Protein AF-A0A249T2Y9-F1 (afdb_monomer_lite)

Sequence (60 aa):
MIFELAAQTRFKVLADLADTGKLAFGYHMPWPGFGRVVRKEKGFAWIPGFFPV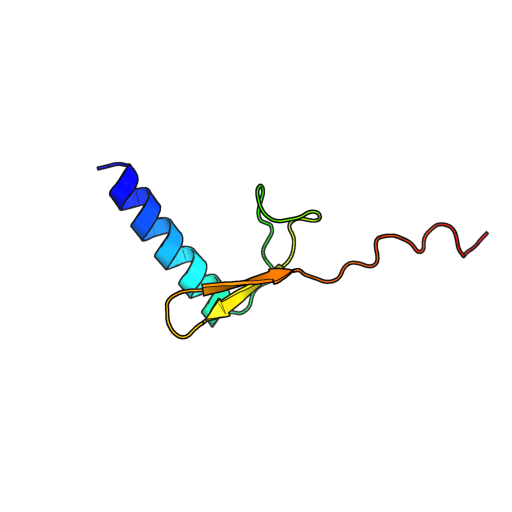FTVTDQL

Foldseek 3Di:
DVVVVVVVVVQVVLVVQQVVQDWDAAPPDPPVRIFGWHDDPPGIDTDHDDDPPDDPPVPD

Structure (mmCIF, N/CA/C/O backbone):
data_AF-A0A249T2Y9-F1
#
_entry.id   AF-A0A249T2Y9-F1
#
loop_
_atom_site.group_PDB
_atom_site.id
_atom_site.type_symbol
_atom_site.label_atom_id
_atom_site.label_alt_id
_atom_site.label_comp_id
_atom_site.label_asym_id
_atom_site.label_entity_id
_atom_site.label_seq_id
_atom_site.pdbx_PDB_ins_code
_atom_site.Cartn_x
_atom_site.Cartn_y
_atom_site.Cartn_z
_atom_site.occupancy
_atom_site.B_iso_or_equiv
_atom_site.auth_seq_id
_atom_site.auth_comp_id
_atom_site.auth_asym_id
_atom_site.auth_atom_id
_atom_site.pdbx_PDB_model_num
ATOM 1 N N . MET A 1 1 ? 11.489 8.317 18.262 1.00 69.81 1 MET A N 1
ATOM 2 C CA . MET A 1 1 ? 10.632 9.338 17.615 1.00 69.81 1 MET A CA 1
ATOM 3 C C . MET A 1 1 ? 10.516 9.143 16.096 1.00 69.81 1 MET A C 1
ATOM 5 O O . MET A 1 1 ? 9.392 9.065 15.630 1.00 69.81 1 MET A O 1
ATOM 9 N N . ILE A 1 2 ? 11.602 8.971 15.319 1.00 90.75 2 ILE A N 1
ATOM 10 C CA . ILE A 1 2 ? 11.499 8.802 13.846 1.00 90.75 2 ILE A CA 1
ATOM 11 C C . ILE A 1 2 ? 11.002 7.420 13.376 1.00 90.75 2 ILE A C 1
ATOM 13 O O . ILE A 1 2 ? 10.185 7.341 12.464 1.00 90.75 2 ILE A O 1
ATOM 17 N N . PHE A 1 3 ? 11.433 6.330 14.025 1.00 96.12 3 PHE A N 1
ATOM 18 C CA . PHE A 1 3 ? 10.981 4.975 13.672 1.00 96.12 3 PHE A CA 1
ATOM 19 C C . PHE A 1 3 ? 9.486 4.762 13.930 1.00 96.12 3 PHE A C 1
ATOM 21 O O . PHE A 1 3 ? 8.815 4.110 13.134 1.00 96.12 3 PHE A O 1
ATOM 28 N N . GLU A 1 4 ? 8.966 5.365 15.000 1.00 97.44 4 GLU A N 1
ATOM 29 C CA . GLU A 1 4 ? 7.540 5.333 15.328 1.00 97.44 4 GLU A CA 1
ATOM 30 C C . GLU A 1 4 ? 6.716 6.038 14.245 1.00 97.44 4 GLU A C 1
ATOM 32 O O . GLU A 1 4 ? 5.796 5.452 13.680 1.00 97.44 4 GLU A O 1
ATOM 37 N N . LEU A 1 5 ? 7.119 7.254 13.858 1.00 97.81 5 LEU A N 1
ATOM 38 C CA . LEU A 1 5 ? 6.467 7.993 12.778 1.00 97.81 5 LEU A CA 1
ATOM 39 C C . LEU A 1 5 ? 6.498 7.217 11.451 1.00 97.81 5 LEU A C 1
ATOM 41 O O . LEU A 1 5 ? 5.495 7.169 10.737 1.00 97.81 5 LEU A O 1
ATOM 45 N N . ALA A 1 6 ? 7.624 6.576 11.124 1.00 97.38 6 ALA A N 1
ATOM 46 C CA . ALA A 1 6 ? 7.746 5.750 9.926 1.00 97.38 6 ALA A CA 1
ATOM 47 C C . ALA A 1 6 ? 6.799 4.536 9.957 1.00 97.38 6 ALA A C 1
ATOM 49 O O . ALA A 1 6 ? 6.160 4.227 8.949 1.00 97.38 6 ALA A O 1
ATOM 50 N N . ALA A 1 7 ? 6.672 3.861 11.105 1.00 97.50 7 ALA A N 1
ATOM 51 C CA . ALA A 1 7 ? 5.761 2.731 11.275 1.00 97.50 7 ALA A CA 1
ATOM 52 C C . ALA A 1 7 ? 4.291 3.158 11.143 1.00 97.50 7 ALA A C 1
ATOM 54 O O . ALA A 1 7 ? 3.542 2.540 10.381 1.00 97.50 7 ALA A O 1
ATOM 55 N N . GLN A 1 8 ? 3.902 4.247 11.809 1.00 98.06 8 GLN A N 1
ATOM 56 C CA . GLN A 1 8 ? 2.547 4.802 11.751 1.00 98.06 8 GLN A CA 1
ATOM 57 C C . GLN A 1 8 ? 2.181 5.259 10.335 1.00 98.06 8 GLN A C 1
ATOM 59 O O . GLN A 1 8 ? 1.106 4.936 9.829 1.00 98.06 8 GLN A O 1
ATOM 64 N N . THR A 1 9 ? 3.104 5.949 9.660 1.00 98.19 9 THR A N 1
ATOM 65 C CA . THR A 1 9 ? 2.910 6.406 8.278 1.00 98.19 9 THR A CA 1
ATOM 66 C C . THR A 1 9 ? 2.743 5.221 7.334 1.00 98.19 9 THR A C 1
ATOM 68 O O . THR A 1 9 ? 1.797 5.195 6.548 1.00 98.19 9 THR A O 1
ATOM 71 N N . ARG A 1 10 ? 3.606 4.199 7.443 1.00 97.50 10 ARG A N 1
ATOM 72 C CA . ARG A 1 10 ? 3.506 2.979 6.632 1.00 97.50 10 ARG A CA 1
ATOM 73 C C . ARG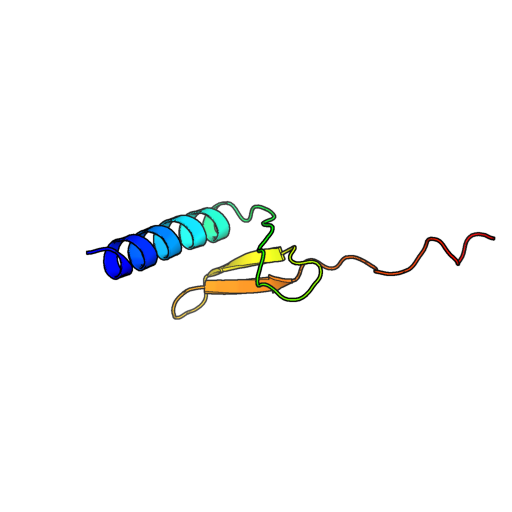 A 1 10 ? 2.166 2.283 6.839 1.00 97.50 10 ARG A C 1
ATOM 75 O O . ARG A 1 10 ? 1.535 1.904 5.859 1.00 97.50 10 ARG A O 1
ATOM 82 N N . PHE A 1 11 ? 1.715 2.137 8.083 1.00 97.81 11 PHE A N 1
ATOM 83 C CA . PHE A 1 11 ? 0.426 1.510 8.365 1.00 97.81 11 PHE A CA 1
ATOM 84 C C . PHE A 1 11 ? -0.736 2.301 7.752 1.00 97.81 11 PHE A C 1
ATOM 86 O O . PHE A 1 11 ? -1.573 1.715 7.071 1.00 97.81 11 PHE A O 1
ATOM 93 N N . LYS A 1 12 ? -0.751 3.629 7.924 1.00 98.31 12 LYS A N 1
ATOM 94 C CA . LYS A 1 12 ? -1.785 4.507 7.357 1.00 98.31 12 LYS A CA 1
ATOM 95 C C . LYS A 1 12 ? -1.847 4.414 5.829 1.00 98.31 12 LYS A C 1
ATOM 97 O O . LYS A 1 12 ? -2.932 4.270 5.277 1.00 98.31 12 LYS A O 1
ATOM 102 N N . VAL A 1 13 ? -0.699 4.477 5.154 1.00 98.25 13 VAL A N 1
ATOM 103 C CA . VAL A 1 13 ? -0.628 4.415 3.684 1.00 98.25 13 VAL A CA 1
ATOM 104 C C . VAL A 1 13 ? -1.040 3.037 3.166 1.00 98.25 13 VAL A C 1
ATOM 106 O O . VAL A 1 13 ? -1.821 2.952 2.225 1.00 98.25 13 VAL A O 1
ATOM 109 N N . LEU A 1 14 ? -0.560 1.949 3.780 1.00 98.25 14 LEU A N 1
ATOM 110 C CA . LEU A 1 14 ? -0.936 0.596 3.361 1.00 98.25 14 LEU A CA 1
ATOM 111 C C . LEU A 1 14 ? -2.425 0.311 3.597 1.00 98.25 14 LEU A C 1
ATOM 113 O O . LEU A 1 14 ? -3.035 -0.368 2.776 1.00 98.25 14 LEU A O 1
ATOM 117 N N . ALA A 1 15 ? -3.012 0.856 4.667 1.00 98.38 15 ALA A N 1
ATOM 118 C CA . ALA A 1 15 ? -4.449 0.780 4.908 1.00 98.38 15 ALA A CA 1
ATOM 119 C C . ALA A 1 15 ? -5.247 1.498 3.809 1.00 98.38 15 ALA A C 1
ATOM 121 O O . ALA A 1 15 ? -6.115 0.874 3.208 1.00 98.38 15 ALA A O 1
ATOM 122 N N . ASP A 1 16 ? -4.903 2.749 3.479 1.00 98.56 16 ASP A N 1
ATOM 123 C CA . ASP A 1 16 ? -5.575 3.498 2.403 1.00 98.56 16 ASP A CA 1
ATOM 124 C C . ASP A 1 16 ? -5.457 2.788 1.046 1.00 98.56 16 ASP A C 1
ATOM 126 O O . ASP A 1 16 ? -6.440 2.647 0.318 1.00 98.56 16 ASP A O 1
ATOM 130 N N . LEU A 1 17 ? -4.270 2.272 0.709 1.00 98.38 17 LEU A N 1
ATOM 131 C CA . LEU A 1 17 ? -4.063 1.524 -0.532 1.00 98.38 17 LEU A CA 1
ATOM 132 C C . LEU A 1 17 ? -4.859 0.214 -0.567 1.00 98.38 17 LEU A C 1
ATOM 134 O O . LEU A 1 17 ? -5.363 -0.147 -1.627 1.00 98.38 17 LEU A O 1
ATOM 138 N N . ALA A 1 18 ? -4.989 -0.479 0.567 1.00 98.38 18 ALA A N 1
ATOM 139 C CA . ALA A 1 18 ? -5.775 -1.706 0.660 1.00 98.38 18 ALA A CA 1
ATOM 140 C C . ALA A 1 18 ? -7.286 -1.451 0.577 1.00 98.38 18 ALA A C 1
ATOM 142 O O . ALA A 1 18 ? -7.997 -2.247 -0.030 1.00 98.38 18 ALA A O 1
ATOM 143 N N . ASP A 1 19 ? -7.765 -0.348 1.157 1.00 98.12 19 ASP A N 1
ATOM 144 C CA . ASP A 1 19 ? -9.189 0.002 1.177 1.00 98.12 19 ASP A CA 1
ATOM 145 C C . ASP A 1 19 ? -9.654 0.596 -0.153 1.00 98.12 19 ASP A C 1
ATOM 147 O O . ASP A 1 19 ? -10.736 0.280 -0.641 1.00 98.12 19 ASP A O 1
ATOM 151 N N . THR A 1 20 ? -8.821 1.430 -0.776 1.00 98.25 20 THR A N 1
ATOM 152 C CA . THR A 1 20 ? -9.127 2.017 -2.089 1.00 98.25 20 THR A CA 1
ATOM 153 C C . THR A 1 20 ? -8.774 1.094 -3.250 1.00 98.25 20 THR A C 1
ATOM 155 O O . THR A 1 20 ? -9.227 1.306 -4.375 1.00 98.25 20 THR A O 1
ATOM 158 N N . GLY A 1 21 ? -7.912 0.106 -3.007 1.00 96.56 21 GLY A N 1
ATOM 159 C CA . GLY A 1 21 ? -7.389 -0.797 -4.018 1.00 96.56 21 GLY A CA 1
ATOM 160 C C . GLY A 1 21 ? -6.568 -0.104 -5.102 1.00 96.56 21 GLY A C 1
ATOM 161 O O . GLY A 1 21 ? -6.373 -0.718 -6.141 1.00 96.56 21 GLY A O 1
ATOM 162 N N . LYS A 1 22 ? -6.111 1.147 -4.940 1.00 96.56 22 LYS A N 1
ATOM 163 C CA . LYS A 1 22 ? -5.390 1.908 -5.983 1.00 96.56 22 LYS A CA 1
ATOM 164 C C . LYS A 1 22 ? -4.127 1.186 -6.472 1.00 96.56 22 LYS A C 1
ATOM 166 O O . LYS A 1 22 ? -3.464 0.472 -5.721 1.00 96.56 22 LYS A O 1
ATOM 171 N N . LEU A 1 23 ? -3.773 1.413 -7.742 1.00 95.62 23 LEU A N 1
ATOM 172 C CA . LEU A 1 23 ? -2.461 1.025 -8.264 1.00 95.62 23 LEU A CA 1
ATOM 173 C C . LEU A 1 23 ? -1.390 1.884 -7.580 1.00 95.62 23 LEU A C 1
ATOM 175 O O . LEU A 1 23 ? -1.510 3.107 -7.541 1.00 95.62 23 LEU A O 1
ATOM 179 N N . ALA A 1 24 ? -0.352 1.241 -7.060 1.00 96.56 24 ALA A N 1
ATOM 180 C CA . ALA A 1 24 ? 0.768 1.885 -6.393 1.00 96.56 24 ALA A CA 1
ATOM 181 C C . ALA A 1 24 ? 2.079 1.586 -7.126 1.00 96.56 24 ALA A C 1
ATOM 183 O O . ALA A 1 24 ? 2.235 0.527 -7.735 1.00 96.56 24 ALA A O 1
ATOM 184 N N . PHE A 1 25 ? 3.024 2.518 -7.019 1.00 95.88 25 PHE A N 1
ATOM 185 C CA . PHE A 1 25 ? 4.411 2.345 -7.433 1.00 95.88 25 PHE A CA 1
ATOM 186 C C . PHE A 1 25 ? 5.307 2.359 -6.192 1.00 95.88 25 PHE A C 1
ATOM 188 O O . PHE A 1 25 ? 5.276 3.312 -5.412 1.00 95.88 25 PHE A O 1
ATOM 195 N N . GLY A 1 26 ? 6.077 1.293 -5.985 1.00 95.00 26 GLY A N 1
ATOM 196 C CA . GLY A 1 26 ? 6.975 1.135 -4.848 1.00 95.00 26 GLY A CA 1
ATOM 197 C C . GLY A 1 26 ? 8.429 1.006 -5.289 1.00 95.00 26 GLY A C 1
ATOM 198 O O . GLY A 1 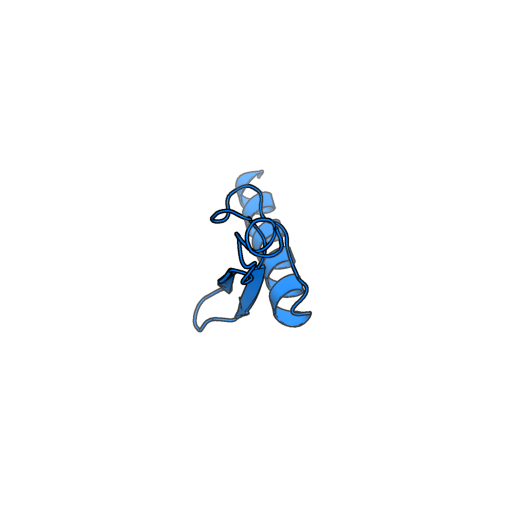26 ? 8.793 0.030 -5.937 1.00 95.00 26 GLY A O 1
ATOM 199 N N . TYR A 1 27 ? 9.272 1.950 -4.860 1.00 94.44 27 TYR A N 1
ATOM 200 C CA . TYR A 1 27 ? 10.696 2.027 -5.226 1.00 94.44 27 TYR A CA 1
ATOM 201 C C . TYR A 1 27 ? 11.524 0.780 -4.884 1.00 94.44 27 TYR A C 1
ATOM 203 O O . TYR A 1 27 ? 12.544 0.527 -5.518 1.00 94.44 27 TYR A O 1
ATOM 211 N N . HIS A 1 28 ? 11.106 0.013 -3.876 1.00 95.25 28 HIS A N 1
ATOM 212 C CA . HIS A 1 28 ? 11.811 -1.185 -3.408 1.00 95.25 28 HIS A CA 1
ATOM 213 C C . HIS A 1 28 ? 10.975 -2.461 -3.545 1.00 95.25 28 HIS A C 1
ATOM 215 O O . HIS A 1 28 ? 11.274 -3.473 -2.914 1.00 95.25 28 HIS A O 1
ATOM 221 N N . MET A 1 29 ? 9.912 -2.412 -4.348 1.00 94.50 29 MET A N 1
ATOM 222 C CA . MET A 1 29 ? 9.145 -3.603 -4.702 1.00 94.50 29 MET A CA 1
ATOM 223 C C . MET A 1 29 ? 9.782 -4.290 -5.916 1.00 94.50 29 MET A C 1
ATOM 225 O O . MET A 1 29 ? 10.506 -3.635 -6.669 1.00 94.50 29 MET A O 1
ATOM 229 N N . PRO A 1 30 ? 9.532 -5.597 -6.130 1.00 91.38 30 PRO A N 1
ATOM 230 C CA . PRO A 1 30 ? 10.049 -6.299 -7.299 1.00 91.38 30 PRO A CA 1
ATOM 231 C C . PRO A 1 30 ? 9.719 -5.548 -8.591 1.00 91.38 30 PRO A C 1
ATOM 233 O O . PRO A 1 30 ? 8.585 -5.095 -8.769 1.00 91.38 30 PRO A O 1
ATOM 236 N N . TRP A 1 31 ? 10.708 -5.411 -9.477 1.00 88.00 31 TRP A N 1
ATOM 237 C CA . TRP A 1 31 ? 10.546 -4.775 -10.787 1.00 88.00 31 TRP A CA 1
ATOM 238 C C . TRP A 1 31 ? 9.333 -5.370 -11.533 1.00 88.00 31 TRP A C 1
ATOM 240 O O . TRP A 1 31 ? 9.208 -6.597 -11.561 1.00 88.00 31 TRP A O 1
ATOM 250 N N . PRO A 1 32 ? 8.426 -4.552 -12.112 1.00 92.62 32 PRO A N 1
ATOM 251 C CA . PRO A 1 32 ? 8.526 -3.111 -12.390 1.00 92.62 32 PRO A CA 1
ATOM 252 C C . PRO A 1 32 ? 8.068 -2.170 -11.264 1.00 92.62 32 PRO A C 1
ATOM 254 O O . PRO A 1 32 ? 7.799 -0.999 -11.506 1.00 92.62 32 PRO A O 1
ATOM 257 N N . GLY A 1 33 ? 7.936 -2.655 -10.031 1.00 93.44 33 GLY A N 1
ATOM 258 C CA . GLY A 1 33 ? 7.584 -1.833 -8.870 1.00 93.44 33 GLY A CA 1
ATOM 259 C C . GLY A 1 33 ? 6.107 -1.442 -8.789 1.00 93.44 33 GLY A C 1
ATOM 260 O O . GLY A 1 33 ? 5.692 -0.830 -7.808 1.00 93.44 33 GLY A O 1
ATOM 261 N N . PHE A 1 34 ? 5.291 -1.817 -9.774 1.00 95.56 34 PHE A N 1
ATOM 262 C CA . PHE A 1 34 ? 3.852 -1.574 -9.783 1.00 95.56 34 PHE A CA 1
ATOM 263 C C . PHE A 1 34 ? 3.063 -2.738 -9.182 1.00 95.56 34 PHE A C 1
ATOM 265 O O . PHE A 1 34 ? 3.394 -3.907 -9.385 1.00 95.56 34 PHE A O 1
ATOM 272 N N . GLY A 1 35 ? 1.988 -2.423 -8.466 1.00 96.19 35 GLY A N 1
ATOM 273 C CA . GLY A 1 35 ? 1.119 -3.422 -7.850 1.00 96.19 35 GLY A CA 1
ATOM 274 C C . GLY A 1 35 ? 0.025 -2.813 -6.990 1.00 96.19 35 GLY A C 1
ATOM 275 O O . GLY A 1 35 ? -0.184 -1.600 -6.985 1.00 96.19 35 GLY A O 1
ATOM 276 N N . ARG A 1 36 ? -0.713 -3.672 -6.289 1.00 97.19 36 ARG A N 1
ATOM 277 C CA . ARG A 1 36 ? -1.779 -3.279 -5.359 1.00 97.19 36 ARG A CA 1
ATOM 278 C C . ARG A 1 36 ? -1.504 -3.859 -3.981 1.00 97.19 36 ARG A C 1
ATOM 280 O O . ARG A 1 36 ? -0.901 -4.923 -3.846 1.00 97.19 36 ARG A O 1
ATOM 287 N N . VAL A 1 37 ? -1.968 -3.155 -2.960 1.00 98.19 37 VAL A N 1
ATOM 288 C CA . VAL A 1 37 ? -1.928 -3.629 -1.576 1.00 98.19 37 VAL A CA 1
ATOM 289 C C . VAL A 1 37 ? -3.269 -4.279 -1.256 1.00 98.19 37 VAL A C 1
ATOM 291 O O . VAL A 1 37 ? -4.308 -3.758 -1.646 1.00 98.19 37 VAL A O 1
ATOM 294 N N . VAL A 1 38 ? -3.256 -5.410 -0.555 1.00 98.12 38 VAL A N 1
ATOM 295 C CA . VAL A 1 38 ? -4.468 -6.086 -0.067 1.00 98.12 38 VAL A CA 1
ATOM 296 C C . VAL A 1 38 ? -4.354 -6.383 1.426 1.00 98.12 38 VAL A C 1
ATOM 298 O O . VAL A 1 38 ? -3.247 -6.512 1.957 1.00 98.12 38 VAL A O 1
ATOM 301 N N . ARG A 1 39 ? -5.494 -6.512 2.114 1.00 97.88 39 ARG A N 1
ATOM 302 C CA . ARG A 1 39 ? -5.540 -6.971 3.510 1.00 97.88 39 ARG A CA 1
ATOM 303 C C . ARG A 1 39 ? -5.185 -8.459 3.589 1.00 97.88 39 ARG A C 1
ATOM 305 O O . ARG A 1 39 ? -5.562 -9.242 2.722 1.00 97.88 39 ARG A O 1
ATOM 312 N N . LYS A 1 40 ? -4.483 -8.851 4.650 1.00 96.81 40 LYS A N 1
ATOM 313 C CA . LYS A 1 40 ? -4.229 -10.249 5.033 1.00 96.81 40 LYS A CA 1
ATOM 314 C C . LYS A 1 40 ? -4.589 -10.419 6.511 1.00 96.81 40 LYS A C 1
ATOM 316 O O . LYS A 1 40 ? -4.662 -9.423 7.225 1.00 96.81 40 LYS A O 1
ATOM 321 N N . GLU A 1 41 ? -4.775 -11.656 6.979 1.00 92.06 41 GLU A N 1
ATOM 322 C CA . GLU A 1 41 ? -5.129 -11.972 8.380 1.00 92.06 41 GLU A CA 1
ATOM 323 C C . GLU A 1 41 ? -4.327 -11.162 9.412 1.00 92.06 41 GLU A C 1
ATOM 325 O O . GLU A 1 41 ? -4.873 -10.691 10.406 1.00 92.06 41 GLU A O 1
ATOM 330 N N . LYS A 1 42 ? -3.029 -10.956 9.149 1.00 92.31 42 LYS A N 1
ATOM 331 C CA . LYS A 1 42 ? -2.164 -10.050 9.907 1.00 92.31 42 LYS A CA 1
ATOM 332 C C . LYS A 1 42 ? -1.426 -9.117 8.948 1.00 92.31 42 LYS A C 1
ATOM 334 O O . LYS A 1 42 ? -0.408 -9.492 8.369 1.00 92.31 42 LYS A O 1
ATOM 339 N N . GLY A 1 43 ? -1.940 -7.899 8.790 1.00 96.06 43 GLY A N 1
ATOM 340 C CA . GLY A 1 43 ? -1.301 -6.831 8.018 1.00 96.06 43 GLY A CA 1
ATOM 341 C C . GLY A 1 43 ? -1.708 -6.803 6.545 1.00 96.06 43 GLY A C 1
ATOM 342 O O . GLY A 1 43 ? -2.892 -6.859 6.213 1.00 96.06 43 GLY A O 1
ATOM 343 N N . PHE A 1 44 ? -0.717 -6.667 5.664 1.00 98.12 44 PHE A N 1
ATOM 344 C CA . PHE A 1 44 ? -0.922 -6.377 4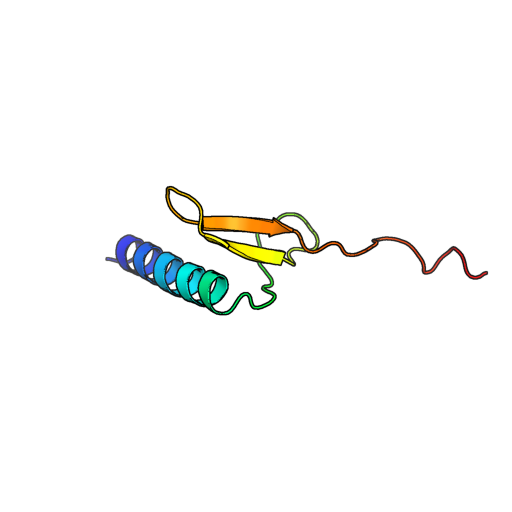.246 1.00 98.12 44 PHE A CA 1
ATOM 345 C C . PHE A 1 44 ? -0.082 -7.296 3.363 1.00 98.12 44 PHE A C 1
ATOM 347 O O . PHE A 1 44 ? 0.995 -7.739 3.765 1.00 98.12 44 PHE A O 1
ATOM 354 N N . ALA A 1 45 ? -0.553 -7.547 2.146 1.00 97.50 45 ALA A N 1
ATOM 355 C CA . ALA A 1 45 ? 0.212 -8.218 1.107 1.00 97.50 45 ALA A CA 1
ATOM 356 C C . ALA A 1 45 ? 0.332 -7.327 -0.132 1.00 97.50 45 ALA A C 1
ATOM 358 O O . ALA A 1 45 ? -0.568 -6.546 -0.440 1.00 97.50 45 ALA A O 1
ATOM 359 N N . TRP A 1 46 ? 1.453 -7.463 -0.836 1.00 97.06 46 TRP A N 1
ATOM 360 C CA . TRP A 1 46 ? 1.665 -6.849 -2.139 1.00 97.06 46 TRP A CA 1
ATOM 361 C C . TRP A 1 46 ? 1.307 -7.837 -3.237 1.00 97.06 46 TRP A C 1
ATOM 363 O O . TRP A 1 46 ? 1.846 -8.943 -3.273 1.00 97.06 46 TRP A O 1
ATOM 373 N N . ILE A 1 47 ? 0.434 -7.417 -4.142 1.00 96.19 47 ILE A N 1
ATOM 374 C CA . ILE A 1 47 ? 0.095 -8.148 -5.355 1.00 96.19 47 ILE A CA 1
ATOM 375 C C . ILE A 1 47 ? 0.791 -7.430 -6.515 1.00 96.19 47 ILE A C 1
ATOM 377 O O . ILE A 1 47 ? 0.366 -6.322 -6.864 1.00 96.19 47 ILE A O 1
ATOM 381 N N . PRO A 1 48 ? 1.869 -8.003 -7.089 1.00 94.19 48 PRO A N 1
ATOM 382 C CA . PRO A 1 48 ? 2.541 -7.414 -8.239 1.00 94.19 48 PRO A CA 1
ATOM 383 C C . PRO A 1 48 ? 1.552 -7.192 -9.380 1.00 94.19 48 PRO A C 1
ATOM 385 O O . PRO A 1 48 ? 0.749 -8.068 -9.704 1.00 94.19 48 PRO A O 1
ATOM 388 N N . GLY A 1 49 ? 1.603 -6.011 -9.988 1.00 88.25 49 GLY A N 1
ATOM 389 C CA . GLY A 1 49 ? 0.884 -5.753 -11.223 1.00 88.25 49 GLY A CA 1
ATOM 390 C C . GLY A 1 49 ? 1.517 -6.571 -12.339 1.00 88.25 49 GLY A C 1
ATOM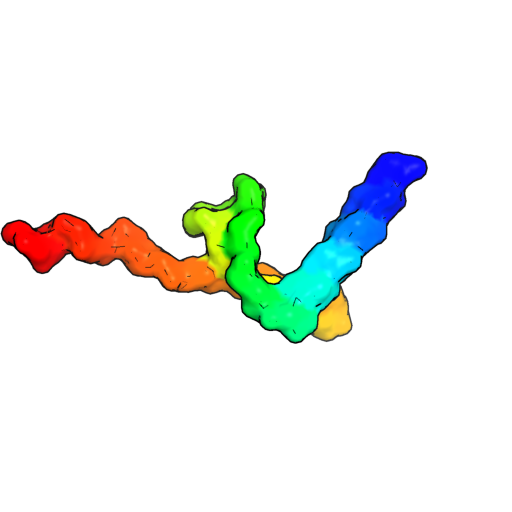 391 O O . GLY A 1 49 ? 2.741 -6.592 -12.477 1.00 88.25 49 GLY A O 1
ATOM 392 N N . PHE A 1 50 ? 0.695 -7.253 -13.131 1.00 78.75 50 PHE A N 1
ATOM 393 C CA . PHE A 1 50 ? 1.184 -7.904 -14.335 1.00 78.75 50 PHE A CA 1
ATOM 394 C C . PHE A 1 50 ? 1.369 -6.852 -15.426 1.00 78.75 50 PHE A C 1
ATOM 396 O O . PHE A 1 50 ? 0.404 -6.241 -15.883 1.00 78.75 50 PHE A O 1
ATOM 403 N N . PHE A 1 51 ? 2.617 -6.663 -15.833 1.00 68.38 51 PHE A N 1
ATOM 404 C CA . PHE A 1 51 ? 2.973 -5.922 -17.032 1.00 68.38 51 PHE A CA 1
ATOM 405 C C . PHE A 1 51 ? 3.682 -6.919 -17.945 1.00 68.38 51 PHE A C 1
ATOM 407 O O . PHE A 1 51 ? 4.739 -7.417 -17.551 1.00 68.38 51 PHE A O 1
ATOM 414 N N . PRO A 1 52 ? 3.127 -7.270 -19.118 1.00 63.69 52 PRO A N 1
ATOM 415 C CA . PRO A 1 52 ? 3.863 -8.080 -20.076 1.00 63.69 52 PRO A CA 1
ATOM 416 C C . PRO A 1 52 ? 5.114 -7.291 -20.484 1.00 63.69 52 PRO A C 1
ATOM 418 O O . PRO A 1 52 ? 5.020 -6.238 -21.107 1.00 63.69 52 PRO A O 1
ATOM 421 N N . VAL A 1 53 ? 6.290 -7.768 -20.068 1.00 63.00 53 VAL A N 1
ATOM 422 C CA . VAL A 1 53 ? 7.574 -7.074 -20.285 1.00 63.00 53 VAL A CA 1
ATOM 423 C C . VAL A 1 53 ? 8.021 -7.136 -21.758 1.00 63.00 53 VAL A C 1
ATOM 425 O O . VAL A 1 53 ? 8.958 -6.448 -22.137 1.00 63.00 53 VAL A O 1
ATOM 428 N N . PHE A 1 54 ? 7.330 -7.874 -22.633 1.00 62.53 54 PHE A N 1
ATOM 429 C CA . PHE A 1 54 ? 7.694 -7.990 -24.046 1.00 62.53 54 PHE A CA 1
ATOM 430 C C . PHE A 1 54 ? 6.463 -8.147 -24.943 1.00 62.53 54 PHE A C 1
ATOM 432 O O . PHE A 1 54 ? 5.887 -9.224 -24.960 1.00 62.53 54 PHE A O 1
ATOM 439 N N . THR A 1 55 ? 6.103 -7.106 -25.706 1.00 54.22 55 THR A N 1
ATOM 440 C CA . THR A 1 55 ? 5.433 -7.225 -27.025 1.00 54.22 55 THR A CA 1
ATOM 441 C C . THR A 1 55 ? 5.716 -6.001 -27.922 1.00 54.22 55 THR A C 1
ATOM 443 O O . THR A 1 55 ? 4.818 -5.501 -28.592 1.00 54.22 55 THR A O 1
ATOM 446 N N . VAL A 1 56 ? 6.943 -5.459 -27.929 1.00 55.56 56 VAL A N 1
ATOM 447 C CA . VAL A 1 56 ? 7.360 -4.473 -28.965 1.00 55.56 56 VAL A CA 1
ATOM 448 C C . VAL A 1 56 ? 8.227 -5.124 -30.054 1.00 55.56 56 VAL A C 1
ATOM 450 O O . VAL A 1 56 ? 8.470 -4.521 -31.090 1.00 55.56 56 VAL A O 1
ATOM 453 N N . THR A 1 57 ? 8.637 -6.383 -29.880 1.00 54.25 57 THR A N 1
ATOM 454 C CA . THR A 1 57 ? 9.421 -7.132 -30.879 1.00 54.25 57 THR A CA 1
ATOM 455 C C . THR A 1 57 ? 8.629 -8.179 -31.666 1.00 54.25 57 THR A C 1
ATOM 457 O O . THR A 1 57 ? 9.200 -8.769 -32.567 1.00 54.25 57 THR A O 1
A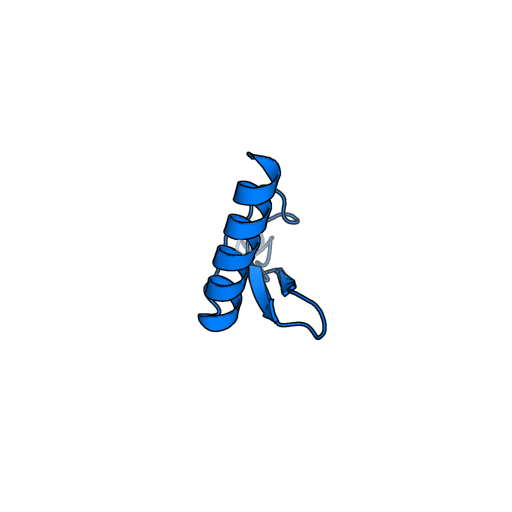TOM 460 N N . ASP A 1 58 ? 7.332 -8.372 -31.398 1.00 56.78 58 ASP A N 1
ATOM 461 C CA . ASP A 1 58 ? 6.479 -9.328 -32.141 1.00 56.78 58 ASP A CA 1
ATOM 462 C C . ASP A 1 58 ? 5.624 -8.660 -33.240 1.00 56.78 58 ASP A C 1
ATOM 464 O O . ASP A 1 58 ? 4.671 -9.250 -33.747 1.00 56.78 58 ASP A O 1
ATOM 468 N N . GLN A 1 59 ? 5.926 -7.408 -33.604 1.00 54.28 59 GLN A N 1
ATOM 469 C CA . GLN A 1 59 ? 5.220 -6.673 -34.668 1.00 54.28 59 GLN A CA 1
ATOM 470 C C . GLN A 1 59 ? 6.133 -6.172 -35.801 1.00 54.28 59 GLN A C 1
ATOM 472 O O . GLN A 1 59 ? 5.741 -5.255 -36.523 1.00 54.28 59 GLN A O 1
ATOM 477 N N . LEU A 1 60 ? 7.317 -6.766 -35.987 1.00 49.25 60 LEU A N 1
ATOM 478 C CA . LEU A 1 60 ? 8.171 -6.526 -37.158 1.00 49.25 60 LEU A CA 1
ATOM 479 C C . LEU A 1 60 ? 8.584 -7.843 -37.813 1.00 49.25 60 LEU A C 1
ATOM 481 O O . LEU A 1 60 ? 9.042 -8.739 -37.072 1.00 49.25 60 LEU A O 1
#

pLDDT: mean 89.02, std 14.72, range [49.25, 98.56]

Radius of gyration: 15.23 Å; chains: 1; bounding box: 21×21×55 Å

Secondary structure (DSSP, 8-state):
-HHHHHHHHHHHHHHHHHHH---EE-TTSSTT-EEEEEE-SSSEEEEE----S--SSS--